Protein AF-A0A2G8LIW0-F1 (afdb_monomer_lite)

Radius of gyration: 17.83 Å; chains: 1; bounding box: 38×39×48 Å

InterPro domains:
  IPR013126 Heat shock protein 70 family [PF00012] (1-122)
  IPR013126 Heat shock protein 70 family [PTHR19375] (1-123)
  IPR029047 Heat shock protein 70kD, peptide-binding domain superfamily [G3DSA:2.60.34.10] (1-135)
  IPR029047 Heat shock protein 70kD, peptide-binding domain superfamily [SSF100920] (1-114)

Sequence (139 aa):
MTTLIERNSRIPCKKEQTFSTFADNQTGVSIQVFEGERALTKDNNRLGQFELSGILPAPRGVPKIEVTYDIDANGILNVSAKDSSTGKSNTITITNDKGRLSKEEIDRMVAEANNTRRKTTHKGNASLRAINWRTTHTV

Structure (mmCIF, N/CA/C/O backbone):
data_AF-A0A2G8LIW0-F1
#
_entry.id   AF-A0A2G8LIW0-F1
#
loop_
_atom_site.group_PDB
_atom_site.id
_atom_site.type_symbol
_atom_site.label_atom_id
_atom_site.label_alt_id
_atom_site.label_comp_id
_atom_site.label_asym_id
_atom_site.label_entity_id
_atom_site.label_seq_id
_atom_site.pdbx_PDB_ins_code
_atom_site.Cartn_x
_atom_site.Cartn_y
_atom_site.Cartn_z
_atom_site.occupancy
_atom_site.B_iso_or_equiv
_atom_site.auth_seq_id
_atom_site.auth_comp_id
_atom_site.auth_asym_id
_atom_site.auth_atom_id
_atom_site.pdbx_PDB_model_num
ATOM 1 N N . MET A 1 1 ? 11.133 1.522 0.213 1.00 61.56 1 MET A N 1
ATOM 2 C CA . MET A 1 1 ? 10.296 2.075 1.294 1.00 61.56 1 MET A CA 1
ATOM 3 C C . MET A 1 1 ? 9.724 3.387 0.799 1.00 61.56 1 MET A C 1
ATOM 5 O O . MET A 1 1 ? 10.507 4.293 0.543 1.00 61.56 1 MET A O 1
ATOM 9 N N . THR A 1 2 ? 8.410 3.466 0.597 1.00 77.94 2 THR A N 1
ATOM 10 C CA . THR A 1 2 ? 7.763 4.665 0.038 1.00 77.94 2 THR A CA 1
ATOM 11 C C . THR A 1 2 ? 6.913 5.322 1.114 1.00 77.94 2 THR A C 1
ATOM 13 O O . THR A 1 2 ? 6.090 4.657 1.743 1.00 77.94 2 THR A O 1
ATOM 16 N N . THR A 1 3 ? 7.148 6.612 1.354 1.00 78.56 3 THR A N 1
ATOM 17 C CA . THR A 1 3 ? 6.371 7.415 2.308 1.00 78.56 3 THR A CA 1
ATOM 18 C C . THR A 1 3 ? 5.172 7.990 1.591 1.00 78.56 3 THR A C 1
ATOM 20 O O . THR A 1 3 ? 5.361 8.733 0.633 1.00 78.56 3 THR A O 1
ATOM 23 N N . LEU A 1 4 ? 3.964 7.643 2.036 1.00 82.44 4 LEU A N 1
ATOM 24 C CA . LEU A 1 4 ? 2.747 8.199 1.443 1.00 82.44 4 LEU A CA 1
ATOM 25 C C . LEU A 1 4 ? 2.261 9.414 2.220 1.00 82.44 4 LEU A C 1
ATOM 27 O O . LEU A 1 4 ? 1.774 10.370 1.623 1.00 82.44 4 LEU A O 1
ATOM 31 N N . ILE A 1 5 ? 2.401 9.391 3.544 1.00 84.12 5 ILE A N 1
ATOM 32 C CA . ILE A 1 5 ? 1.914 10.469 4.392 1.00 84.12 5 ILE A CA 1
ATOM 33 C C . ILE A 1 5 ? 3.027 10.868 5.365 1.00 84.12 5 ILE A C 1
ATOM 35 O O . ILE A 1 5 ? 3.625 10.015 6.023 1.00 84.12 5 ILE A O 1
ATOM 39 N N . GLU A 1 6 ? 3.335 12.167 5.390 1.00 83.19 6 GLU A N 1
ATOM 40 C CA . GLU A 1 6 ? 4.466 12.718 6.132 1.00 83.19 6 GLU A CA 1
ATOM 41 C C . GLU A 1 6 ? 4.155 12.905 7.623 1.00 83.19 6 GLU A C 1
ATOM 43 O O . GLU A 1 6 ? 3.008 13.156 8.012 1.00 83.19 6 GLU A O 1
ATOM 48 N N . ARG A 1 7 ? 5.180 12.858 8.479 1.00 75.00 7 ARG A N 1
ATOM 49 C CA . ARG A 1 7 ? 5.034 13.193 9.895 1.00 75.00 7 ARG A CA 1
ATOM 50 C C . ARG A 1 7 ? 4.561 14.643 10.023 1.00 75.00 7 ARG A C 1
ATOM 52 O O . ARG A 1 7 ? 5.062 15.533 9.350 1.00 75.00 7 ARG A O 1
ATOM 59 N N . ASN A 1 8 ? 3.623 14.864 10.933 1.00 76.00 8 ASN A N 1
ATOM 60 C CA . ASN A 1 8 ? 2.932 16.115 11.226 1.00 76.00 8 ASN A CA 1
ATOM 61 C C . ASN A 1 8 ? 1.968 16.577 10.117 1.00 76.00 8 ASN A C 1
ATOM 63 O O . ASN A 1 8 ? 1.509 17.717 10.138 1.00 76.00 8 ASN A O 1
ATOM 67 N N . SER A 1 9 ? 1.593 15.684 9.188 1.00 82.38 9 SER A N 1
ATOM 68 C CA . SER A 1 9 ? 0.475 15.915 8.264 1.00 82.38 9 SER A CA 1
ATOM 69 C C . SER A 1 9 ? -0.828 16.198 9.015 1.00 82.38 9 SER A C 1
ATOM 71 O O . SER A 1 9 ? -1.190 15.501 9.958 1.00 82.38 9 SER A O 1
ATOM 73 N N . ARG A 1 10 ? -1.575 17.213 8.585 1.00 86.12 10 ARG A N 1
ATOM 74 C CA . ARG A 1 10 ? -2.867 17.551 9.191 1.00 86.12 10 ARG A CA 1
ATOM 75 C C . ARG A 1 10 ? -3.869 16.414 8.972 1.00 86.12 10 ARG A C 1
ATOM 77 O O . ARG A 1 10 ? -4.194 16.131 7.827 1.00 86.12 10 ARG A O 1
ATOM 84 N N . ILE A 1 11 ? -4.381 15.822 10.051 1.00 86.06 11 ILE A N 1
ATOM 85 C CA . ILE A 1 11 ? -5.503 14.872 9.999 1.00 86.06 11 ILE A CA 1
ATOM 86 C C . ILE A 1 11 ? -6.847 15.625 10.087 1.00 86.06 11 ILE A C 1
ATOM 88 O O . ILE A 1 11 ? -6.905 16.668 10.751 1.00 86.06 11 ILE A O 1
ATOM 92 N N . PRO A 1 12 ? -7.922 15.144 9.436 1.00 91.25 12 PRO A N 1
ATOM 93 C CA . PRO A 1 12 ? -7.980 13.967 8.564 1.00 91.25 12 PRO A CA 1
ATOM 94 C C . PRO A 1 12 ? -7.233 14.185 7.240 1.00 91.25 12 PRO A C 1
ATOM 96 O O . PRO A 1 12 ? -7.207 15.299 6.711 1.00 91.25 12 PRO A O 1
ATOM 99 N N . CYS A 1 13 ? -6.621 13.131 6.701 1.00 90.19 13 CYS A N 1
ATOM 100 C CA . CYS A 1 13 ? -5.948 13.206 5.406 1.00 90.19 13 CYS A CA 1
ATOM 101 C C . CYS A 1 13 ? -6.029 11.900 4.627 1.00 90.19 13 CYS A C 1
ATOM 103 O O . CYS A 1 13 ? -5.965 10.812 5.191 1.00 90.19 13 CYS A O 1
ATOM 105 N N . LYS A 1 14 ? -6.108 12.049 3.305 1.00 93.56 14 LYS A N 1
ATOM 106 C CA . LYS A 1 14 ? -6.143 10.958 2.343 1.00 93.56 14 LYS A CA 1
ATOM 107 C C . LYS A 1 14 ? -5.016 11.144 1.335 1.00 93.56 14 LYS A C 1
ATOM 109 O O . LYS A 1 14 ? -4.827 12.249 0.816 1.00 93.56 14 LYS A O 1
ATOM 114 N N . LYS A 1 15 ? -4.264 10.083 1.063 1.00 92.56 15 LYS A N 1
ATOM 115 C CA . LYS A 1 15 ? -3.233 10.035 0.021 1.00 92.56 15 LYS A CA 1
ATOM 116 C C . LYS A 1 15 ? -3.375 8.761 -0.786 1.00 92.56 15 LYS A C 1
ATOM 118 O O . LYS A 1 15 ? -3.666 7.702 -0.244 1.00 92.56 15 LYS A O 1
ATOM 123 N N . GLU A 1 16 ? -3.142 8.877 -2.079 1.00 93.88 16 GLU A N 1
ATOM 124 C CA . GLU A 1 16 ? -3.215 7.775 -3.026 1.00 93.88 16 GLU A CA 1
ATOM 125 C C . GLU A 1 16 ? -1.914 7.685 -3.810 1.00 93.88 16 GLU A C 1
ATOM 127 O O . GLU A 1 16 ? -1.263 8.695 -4.093 1.00 93.88 16 GLU A O 1
ATOM 132 N N . GLN A 1 17 ? -1.513 6.461 -4.126 1.00 92.31 17 GLN A N 1
ATOM 133 C CA . GLN A 1 17 ? -0.365 6.203 -4.971 1.00 92.31 17 GLN A CA 1
ATOM 134 C C . GLN A 1 17 ? -0.594 4.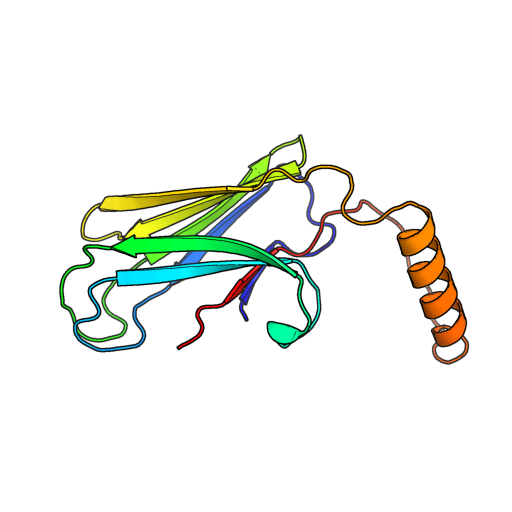941 -5.788 1.00 92.31 17 GLN A C 1
ATOM 136 O O . GLN A 1 17 ? -1.018 3.907 -5.272 1.00 92.31 17 GLN A O 1
ATOM 141 N N . THR A 1 18 ? -0.281 5.021 -7.076 1.00 92.50 18 THR A N 1
ATOM 142 C CA . THR A 1 18 ? -0.339 3.873 -7.974 1.00 92.50 18 THR A CA 1
ATOM 143 C C . THR A 1 18 ? 0.981 3.112 -7.946 1.00 92.50 18 THR A C 1
ATOM 145 O O . THR A 1 18 ? 2.056 3.686 -8.121 1.00 92.50 18 THR A O 1
ATOM 148 N N . PHE A 1 19 ? 0.882 1.802 -7.767 1.00 91.69 19 PHE A N 1
ATOM 149 C CA . PHE A 1 19 ? 1.964 0.834 -7.852 1.00 91.69 19 PHE A CA 1
ATOM 150 C C . PHE A 1 19 ? 1.706 -0.140 -9.004 1.00 91.69 19 PHE A C 1
ATOM 152 O O . PHE A 1 19 ? 0.614 -0.193 -9.571 1.00 91.69 19 PHE A O 1
ATOM 159 N N . SER A 1 20 ? 2.727 -0.916 -9.350 1.00 90.31 20 SER A N 1
ATOM 160 C CA . SER A 1 20 ? 2.640 -1.977 -10.352 1.00 90.31 20 SER A CA 1
ATOM 161 C C . SER A 1 20 ? 3.371 -3.229 -9.876 1.00 90.31 20 SER A C 1
ATOM 163 O O . SER A 1 20 ? 4.074 -3.199 -8.861 1.00 90.31 20 SER A O 1
ATOM 165 N N . THR A 1 21 ? 3.169 -4.344 -10.578 1.00 89.06 21 THR A N 1
ATOM 166 C CA . THR A 1 21 ? 3.824 -5.618 -10.266 1.00 89.06 21 THR A CA 1
ATOM 167 C C . THR A 1 21 ? 5.319 -5.575 -10.562 1.00 89.06 21 THR A C 1
ATOM 169 O O . THR A 1 21 ? 5.773 -4.908 -11.495 1.00 89.06 21 THR A O 1
ATOM 172 N N . PHE A 1 22 ? 6.088 -6.315 -9.763 1.00 84.75 22 PHE A N 1
ATOM 173 C CA . PHE A 1 22 ? 7.541 -6.398 -9.900 1.00 84.75 22 PHE A CA 1
ATOM 174 C C . PHE A 1 22 ? 7.966 -7.493 -10.890 1.00 84.75 22 PHE A C 1
ATOM 176 O O . PHE A 1 22 ? 8.964 -7.333 -11.595 1.00 84.75 22 PHE A O 1
ATOM 183 N N . ALA A 1 23 ? 7.186 -8.575 -10.971 1.00 84.44 23 ALA A N 1
ATOM 184 C CA . ALA A 1 23 ? 7.431 -9.713 -11.851 1.00 84.44 23 ALA A CA 1
ATOM 185 C C . ALA A 1 23 ? 6.348 -9.860 -12.932 1.00 84.44 23 ALA A C 1
ATOM 187 O O . ALA A 1 23 ? 5.199 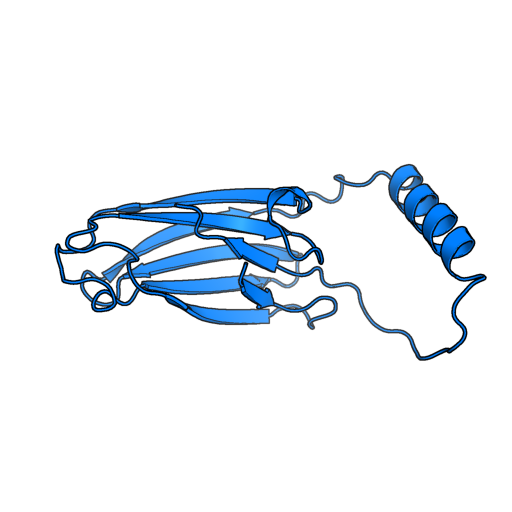-9.439 -12.758 1.00 84.44 23 ALA A O 1
ATOM 188 N N . ASP A 1 24 ? 6.729 -10.483 -14.047 1.00 88.00 24 ASP A N 1
ATOM 189 C CA . ASP A 1 24 ? 5.800 -10.850 -15.113 1.00 88.00 24 ASP A CA 1
ATOM 190 C C . ASP A 1 24 ? 4.807 -11.902 -14.610 1.00 88.00 24 ASP A C 1
ATOM 192 O O . ASP A 1 24 ? 5.167 -12.807 -13.857 1.00 88.00 24 ASP A O 1
ATOM 196 N N . ASN A 1 25 ? 3.550 -11.793 -15.043 1.00 89.69 25 ASN A N 1
ATOM 197 C CA . ASN A 1 25 ? 2.464 -12.716 -14.698 1.00 89.69 25 ASN A CA 1
ATOM 198 C C . ASN A 1 25 ? 2.188 -12.845 -13.189 1.00 89.69 25 ASN A C 1
ATOM 200 O O . ASN A 1 25 ? 1.606 -13.832 -12.742 1.00 89.69 25 ASN A O 1
ATOM 204 N N . GLN A 1 26 ? 2.573 -11.843 -12.400 1.00 89.19 26 GLN A N 1
ATOM 205 C CA . GLN A 1 26 ? 2.291 -11.792 -10.972 1.00 89.19 26 GLN A CA 1
ATOM 206 C C . GLN A 1 26 ? 0.780 -11.637 -10.725 1.00 89.19 26 GLN A C 1
ATOM 208 O O . GLN A 1 26 ? 0.178 -10.628 -11.086 1.00 89.19 26 GLN A O 1
ATOM 213 N N . THR A 1 27 ? 0.169 -12.633 -10.082 1.00 89.88 27 THR A N 1
ATOM 214 C CA . THR A 1 27 ? -1.288 -12.714 -9.855 1.00 89.88 27 THR A CA 1
ATOM 215 C C . THR A 1 27 ? -1.742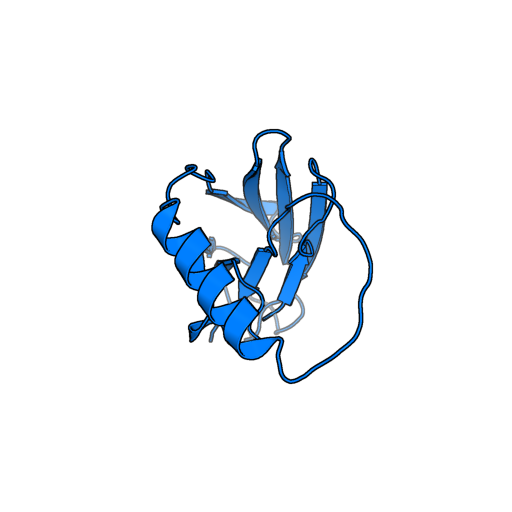 -12.155 -8.505 1.00 89.88 27 THR A C 1
ATOM 217 O O . THR A 1 27 ? -2.942 -12.111 -8.216 1.00 89.88 27 THR A O 1
ATOM 220 N N . GLY A 1 28 ? -0.806 -11.704 -7.671 1.00 89.56 28 GLY A N 1
ATOM 221 C CA . GLY A 1 28 ? -1.104 -11.076 -6.391 1.00 89.56 28 GLY A CA 1
ATOM 222 C C . GLY A 1 28 ? 0.050 -10.240 -5.852 1.00 89.56 28 GLY A C 1
ATOM 223 O O . GLY A 1 28 ? 1.209 -10.435 -6.223 1.00 89.56 28 GLY A O 1
ATOM 224 N N . VAL A 1 29 ? -0.276 -9.292 -4.980 1.00 90.38 29 VAL A N 1
ATOM 225 C CA . VAL A 1 29 ? 0.686 -8.407 -4.311 1.00 90.38 29 VAL A CA 1
ATOM 226 C C . VAL A 1 29 ? 0.440 -8.395 -2.806 1.00 90.38 29 VAL A C 1
ATOM 228 O O . VAL A 1 29 ? -0.705 -8.382 -2.359 1.00 90.38 29 VAL A O 1
ATOM 231 N N . SER A 1 30 ? 1.520 -8.371 -2.025 1.00 91.12 30 SER A N 1
ATOM 232 C CA . SER A 1 30 ? 1.465 -8.177 -0.575 1.00 91.12 30 SER A CA 1
ATOM 233 C C . SER A 1 30 ? 1.719 -6.708 -0.246 1.00 91.12 30 SER A C 1
ATOM 235 O O . SER A 1 30 ? 2.809 -6.188 -0.494 1.00 91.12 30 SER A O 1
ATOM 237 N N . ILE A 1 31 ? 0.743 -6.060 0.383 1.00 91.69 31 ILE A N 1
ATOM 238 C CA . ILE A 1 31 ? 0.842 -4.692 0.883 1.00 91.69 31 ILE A CA 1
ATOM 239 C C . ILE A 1 31 ? 1.175 -4.765 2.370 1.00 91.69 31 ILE A C 1
ATOM 241 O O . ILE A 1 31 ? 0.400 -5.289 3.168 1.00 91.69 31 ILE A O 1
ATOM 245 N N . GLN A 1 32 ? 2.334 -4.236 2.753 1.00 90.75 32 GLN A N 1
ATOM 246 C CA . GLN A 1 32 ? 2.758 -4.176 4.150 1.00 90.75 32 GLN A CA 1
ATOM 247 C C . GLN A 1 32 ? 2.840 -2.723 4.608 1.00 90.75 32 GLN A C 1
ATOM 249 O O . GLN A 1 32 ? 3.562 -1.913 4.022 1.00 90.75 32 GLN A O 1
ATOM 254 N N . VAL A 1 33 ? 2.123 -2.413 5.682 1.00 90.25 33 VAL A N 1
ATOM 255 C CA . VAL A 1 33 ? 1.999 -1.076 6.256 1.00 90.25 33 VAL A CA 1
ATOM 256 C C . VAL A 1 33 ? 2.976 -0.932 7.415 1.00 90.25 33 VAL A C 1
ATOM 258 O O . VAL A 1 33 ? 2.997 -1.744 8.342 1.00 90.25 33 VAL A O 1
ATOM 261 N N . PHE A 1 34 ? 3.770 0.127 7.373 1.00 88.44 34 PHE A N 1
ATOM 262 C CA . PHE A 1 34 ? 4.800 0.445 8.347 1.00 88.44 34 PHE A CA 1
ATOM 263 C C . PHE A 1 34 ? 4.654 1.876 8.864 1.00 88.44 34 PHE A C 1
ATOM 265 O O . PHE A 1 34 ? 4.191 2.778 8.166 1.00 88.44 34 PHE A O 1
ATOM 272 N N . GLU A 1 35 ? 5.134 2.084 10.079 1.00 82.69 35 GLU A N 1
ATOM 273 C CA . GLU A 1 35 ? 5.214 3.362 10.770 1.00 82.69 35 GLU A CA 1
ATOM 274 C C . GLU A 1 35 ? 6.671 3.631 11.158 1.00 82.69 35 GLU A C 1
ATOM 276 O O . GLU A 1 35 ? 7.319 2.799 11.800 1.00 82.69 35 GLU A O 1
ATOM 281 N N . GLY A 1 36 ? 7.207 4.787 10.761 1.00 80.69 36 GLY A N 1
ATOM 282 C CA . GLY A 1 36 ? 8.551 5.211 11.162 1.00 80.69 36 GLY A CA 1
ATOM 283 C C . GLY A 1 36 ? 9.282 6.097 10.150 1.00 80.69 36 GLY A C 1
ATOM 284 O O . GLY A 1 36 ? 8.856 6.282 9.011 1.00 80.69 36 GLY A O 1
ATOM 285 N N . GLU A 1 37 ? 10.398 6.684 10.588 1.00 76.38 37 GLU A N 1
ATOM 286 C CA . GLU A 1 37 ? 11.194 7.649 9.808 1.00 76.38 37 GLU A CA 1
ATOM 287 C C . GLU A 1 37 ? 12.451 7.037 9.177 1.00 76.38 37 GLU A C 1
ATOM 289 O O . GLU A 1 37 ? 13.073 7.655 8.307 1.00 76.38 37 GLU A O 1
ATOM 294 N N . ARG A 1 38 ? 12.820 5.807 9.549 1.00 75.00 38 ARG A N 1
ATOM 295 C CA . ARG A 1 38 ? 14.076 5.187 9.110 1.00 75.00 38 ARG A CA 1
ATOM 296 C C . ARG A 1 38 ? 13.981 4.668 7.678 1.00 75.00 38 ARG A C 1
ATOM 298 O O . ARG A 1 38 ? 12.906 4.290 7.210 1.00 75.00 38 ARG A O 1
ATOM 305 N N . ALA A 1 39 ? 15.107 4.669 6.967 1.00 74.06 39 ALA A N 1
ATOM 306 C CA . ALA A 1 39 ? 15.158 4.316 5.547 1.00 74.06 39 ALA A CA 1
ATOM 307 C C . ALA A 1 39 ? 14.837 2.833 5.282 1.00 74.06 39 ALA A C 1
ATOM 309 O O . ALA A 1 39 ? 14.195 2.505 4.282 1.00 74.06 39 ALA A O 1
ATOM 310 N N . LEU A 1 40 ? 15.255 1.943 6.186 1.00 74.69 40 LEU A N 1
ATOM 311 C CA . LEU A 1 40 ? 15.039 0.503 6.081 1.00 74.69 40 LEU A CA 1
ATOM 312 C C . LEU A 1 40 ? 13.810 0.072 6.880 1.00 74.69 40 LEU A C 1
ATOM 314 O O . LEU A 1 40 ? 13.544 0.557 7.975 1.00 74.69 40 LEU A O 1
ATOM 318 N N . THR A 1 41 ? 13.064 -0.882 6.334 1.00 73.19 41 THR A N 1
ATOM 319 C CA . THR A 1 41 ? 11.848 -1.439 6.951 1.00 73.19 41 THR A CA 1
ATOM 320 C C . THR A 1 41 ? 12.103 -2.142 8.262 1.00 73.19 41 THR A C 1
ATOM 322 O O . THR A 1 41 ? 11.268 -2.065 9.153 1.00 73.19 41 THR A O 1
ATOM 325 N N . LYS A 1 42 ? 13.264 -2.795 8.378 1.00 78.19 42 LYS A N 1
ATOM 326 C CA . LYS A 1 42 ? 13.692 -3.539 9.567 1.00 78.19 42 LYS A CA 1
ATOM 327 C C . LYS A 1 42 ? 13.741 -2.667 10.817 1.00 78.19 42 LYS A C 1
ATOM 329 O O . LYS A 1 42 ? 13.534 -3.172 11.911 1.00 78.19 42 LYS A 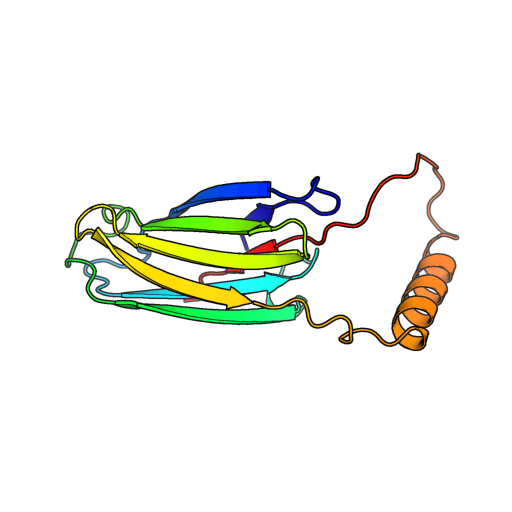O 1
ATOM 334 N N . ASP A 1 43 ? 13.972 -1.370 10.637 1.00 74.44 43 ASP A N 1
ATOM 335 C CA . ASP A 1 43 ? 14.089 -0.426 11.740 1.00 74.44 43 ASP A CA 1
ATOM 336 C C . ASP A 1 43 ? 12.792 0.371 11.979 1.00 74.44 43 ASP A C 1
ATOM 338 O O . ASP A 1 43 ? 12.777 1.279 12.814 1.00 74.44 43 ASP A O 1
ATOM 342 N N . ASN A 1 44 ? 11.720 0.066 11.240 1.00 80.75 44 ASN A N 1
ATOM 343 C CA . ASN A 1 44 ? 10.400 0.679 11.375 1.00 80.75 44 ASN A CA 1
ATOM 344 C C . ASN A 1 44 ? 9.398 -0.319 11.975 1.00 80.75 44 ASN A C 1
ATOM 346 O O . ASN A 1 44 ? 9.592 -1.533 11.938 1.00 80.75 44 ASN A O 1
ATOM 350 N N . ASN A 1 45 ? 8.286 0.191 12.497 1.00 81.69 45 ASN A N 1
ATOM 351 C CA . ASN A 1 45 ? 7.250 -0.634 13.105 1.00 81.69 45 ASN A CA 1
ATOM 352 C C . ASN A 1 45 ? 6.282 -1.134 12.036 1.00 81.69 45 ASN A C 1
ATOM 354 O O . ASN A 1 45 ? 5.633 -0.331 11.371 1.00 81.69 45 ASN A O 1
ATOM 358 N N . ARG A 1 46 ? 6.140 -2.452 11.874 1.00 86.56 46 ARG A N 1
ATOM 359 C CA . ARG A 1 46 ? 5.089 -3.012 11.015 1.00 86.56 46 ARG A CA 1
ATOM 360 C C . ARG A 1 46 ? 3.744 -2.907 11.731 1.00 86.56 46 ARG A C 1
ATOM 362 O O . ARG A 1 46 ? 3.575 -3.485 12.804 1.00 86.56 46 ARG A O 1
ATOM 369 N N . LEU A 1 47 ? 2.804 -2.191 11.127 1.00 87.88 47 LEU A N 1
ATOM 370 C CA . LEU A 1 47 ? 1.450 -2.014 11.649 1.00 87.88 47 LEU A CA 1
ATOM 371 C C . LEU A 1 47 ? 0.512 -3.135 11.201 1.00 87.88 47 LEU A C 1
ATOM 373 O O . LEU A 1 47 ? -0.323 -3.591 11.971 1.00 87.88 47 LEU A O 1
ATOM 377 N N . GLY A 1 48 ? 0.672 -3.601 9.964 1.00 88.50 48 GLY A N 1
ATOM 378 C CA . GLY A 1 48 ? -0.174 -4.643 9.398 1.00 88.50 48 GLY A CA 1
ATOM 379 C C . GLY A 1 48 ? 0.266 -5.038 7.997 1.00 88.50 48 GLY A C 1
ATOM 380 O O . GLY A 1 48 ? 1.149 -4.414 7.407 1.00 88.50 48 GLY A O 1
ATOM 381 N N . GLN A 1 49 ? -0.338 -6.095 7.471 1.00 91.69 49 GLN A N 1
ATOM 382 C CA . GLN A 1 49 ? -0.142 -6.529 6.093 1.00 91.69 49 GLN A CA 1
ATOM 383 C C . GLN A 1 49 ? -1.407 -7.198 5.572 1.00 91.69 49 GLN A C 1
ATOM 385 O O . GLN A 1 49 ? -2.143 -7.811 6.344 1.00 91.69 49 GLN A O 1
ATOM 390 N N . PHE A 1 50 ? -1.634 -7.098 4.271 1.00 92.56 50 PHE A N 1
ATOM 391 C CA . PHE A 1 50 ? -2.705 -7.802 3.582 1.00 92.56 50 PHE A CA 1
ATOM 392 C C . PHE A 1 50 ? -2.301 -8.081 2.136 1.00 92.56 50 PHE A C 1
ATOM 394 O O . PHE A 1 50 ? -1.414 -7.430 1.583 1.00 9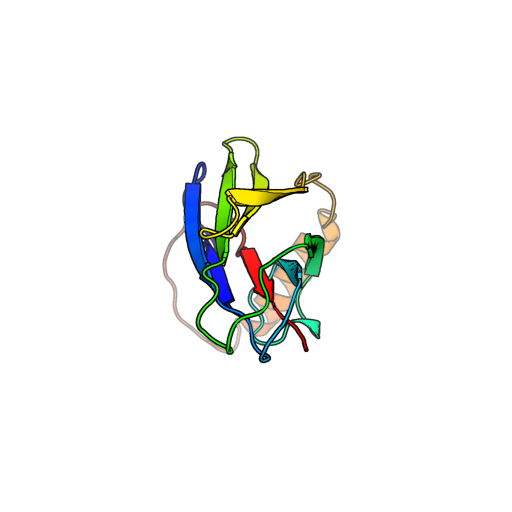2.56 50 PHE A O 1
ATOM 401 N N . GLU A 1 51 ? -2.960 -9.056 1.522 1.00 91.88 51 GLU A N 1
ATOM 402 C CA . GLU A 1 51 ? -2.688 -9.459 0.147 1.00 91.88 51 GLU A CA 1
ATOM 403 C C . GLU A 1 51 ? -3.851 -9.075 -0.762 1.00 91.88 51 GLU A C 1
ATOM 405 O O . GLU A 1 51 ? -5.021 -9.271 -0.424 1.00 91.88 51 GLU A O 1
ATOM 410 N N . LEU A 1 52 ? -3.532 -8.531 -1.932 1.00 90.88 52 LEU A N 1
ATOM 411 C CA . LEU A 1 52 ? -4.477 -8.352 -3.023 1.00 90.88 52 LEU A CA 1
ATOM 412 C C . LEU A 1 52 ? -4.209 -9.449 -4.050 1.00 90.88 52 LEU A C 1
ATOM 414 O O . LEU A 1 52 ? -3.175 -9.437 -4.717 1.00 90.88 52 LEU A O 1
ATOM 418 N N . SER A 1 53 ? -5.134 -10.396 -4.163 1.00 91.69 53 SER A N 1
ATOM 419 C CA . SER A 1 53 ? -5.040 -11.524 -5.086 1.00 91.69 53 SER A CA 1
ATOM 420 C C . SER A 1 53 ? -5.965 -11.362 -6.290 1.00 91.69 53 SER A C 1
ATOM 422 O O . SER A 1 53 ? -6.940 -10.605 -6.284 1.00 91.69 53 SER A O 1
ATOM 424 N N . GLY A 1 54 ? -5.669 -12.119 -7.344 1.00 88.75 54 GLY A N 1
ATOM 425 C CA . GLY A 1 54 ? -6.503 -12.186 -8.533 1.00 88.75 54 GLY A CA 1
ATOM 426 C C . GLY A 1 54 ? -6.292 -11.038 -9.513 1.00 88.75 54 GLY A C 1
ATOM 427 O O . GLY A 1 54 ? -7.241 -10.695 -10.219 1.00 88.75 54 GLY A O 1
ATOM 428 N N . ILE A 1 55 ? -5.073 -10.494 -9.542 1.00 90.06 55 ILE A N 1
ATOM 429 C CA . ILE A 1 55 ? -4.558 -9.630 -10.607 1.00 90.06 55 ILE A CA 1
ATOM 430 C C . ILE A 1 55 ? -4.407 -10.485 -11.870 1.00 90.06 55 ILE A C 1
ATOM 432 O O . ILE A 1 55 ? -3.953 -11.631 -11.800 1.00 90.06 55 ILE A O 1
ATOM 436 N N . LEU A 1 56 ? -4.809 -9.948 -13.022 1.00 89.50 56 LEU A N 1
ATOM 437 C CA . LEU A 1 56 ? -4.655 -10.655 -14.293 1.00 89.50 56 LEU A CA 1
ATOM 438 C C . LEU A 1 56 ? -3.165 -10.829 -14.637 1.00 89.50 56 LEU A C 1
ATOM 440 O O . LEU A 1 56 ? -2.408 -9.866 -14.498 1.00 89.50 56 LEU A O 1
ATOM 444 N N . PRO A 1 57 ? -2.739 -12.012 -15.123 1.00 91.12 57 PRO A N 1
ATOM 445 C CA . PRO A 1 57 ? -1.383 -12.206 -15.619 1.00 91.12 57 PRO A CA 1
ATOM 446 C C . PRO A 1 57 ? -1.071 -11.200 -16.731 1.00 91.12 57 PRO A C 1
ATOM 448 O O . PRO A 1 57 ? -1.709 -11.200 -17.784 1.00 91.12 57 PRO A O 1
ATOM 451 N N . ALA A 1 58 ? -0.109 -10.321 -16.478 1.00 91.56 58 ALA A N 1
ATOM 452 C CA . ALA A 1 58 ? 0.352 -9.315 -17.422 1.00 91.56 58 ALA A CA 1
ATOM 453 C C . ALA A 1 58 ? 1.863 -9.098 -17.247 1.00 91.56 58 ALA A C 1
ATOM 455 O O . ALA A 1 58 ? 2.410 -9.442 -16.190 1.00 91.56 58 ALA A O 1
ATOM 456 N N . PRO A 1 59 ? 2.551 -8.517 -18.245 1.00 93.00 59 PRO A N 1
ATOM 457 C CA . PRO A 1 59 ? 3.943 -8.114 -18.090 1.00 93.00 59 PRO A CA 1
ATOM 458 C C . PRO A 1 59 ? 4.124 -7.173 -16.893 1.00 93.00 59 PRO A C 1
ATOM 460 O O . PRO A 1 59 ? 3.230 -6.386 -16.559 1.00 93.00 59 PRO A O 1
ATOM 463 N N . ARG A 1 60 ? 5.293 -7.229 -16.256 1.00 89.69 60 ARG A N 1
ATOM 464 C CA . ARG A 1 60 ? 5.659 -6.341 -15.148 1.00 89.69 60 ARG A CA 1
ATOM 465 C C . ARG A 1 60 ? 5.437 -4.876 -15.527 1.00 89.69 60 ARG A C 1
ATOM 467 O O . ARG A 1 60 ? 5.674 -4.471 -16.666 1.00 89.69 60 ARG A O 1
ATOM 474 N N . GLY A 1 61 ? 4.987 -4.072 -14.571 1.00 87.06 61 GLY A N 1
ATOM 475 C CA . GLY A 1 61 ? 4.703 -2.653 -14.806 1.00 87.06 61 GLY A CA 1
ATOM 476 C C . GLY A 1 61 ? 3.362 -2.346 -15.487 1.00 87.06 61 GLY A C 1
ATOM 477 O O . GLY A 1 61 ? 2.959 -1.185 -15.490 1.00 87.06 61 GLY A O 1
ATOM 478 N N . VAL A 1 62 ? 2.652 -3.343 -16.034 1.00 92.06 62 VAL A N 1
ATOM 479 C CA . VAL A 1 62 ? 1.345 -3.137 -16.691 1.00 92.06 62 VAL A CA 1
ATOM 480 C C . VAL A 1 62 ? 0.185 -3.051 -15.688 1.00 92.06 62 VAL A C 1
ATOM 482 O O . VAL A 1 62 ? -0.615 -2.118 -15.811 1.00 92.06 62 VAL A O 1
ATOM 485 N N . PRO A 1 63 ? 0.058 -3.953 -14.690 1.00 92.00 63 PRO A N 1
ATOM 486 C CA . PRO A 1 63 ? -0.995 -3.840 -13.685 1.00 92.00 63 PRO A CA 1
ATOM 487 C C . PRO A 1 63 ? -0.890 -2.534 -12.897 1.00 92.00 63 PRO A C 1
ATOM 489 O O . PRO A 1 63 ? 0.193 -2.163 -12.444 1.00 92.00 63 PRO A O 1
ATOM 492 N N . LYS A 1 64 ? -2.027 -1.860 -12.700 1.00 93.00 64 LYS A N 1
ATOM 493 C CA . LYS A 1 64 ? -2.125 -0.613 -11.931 1.00 93.00 64 LYS A CA 1
ATOM 494 C C . LYS A 1 64 ? -2.874 -0.865 -10.632 1.00 93.00 64 LYS A C 1
ATOM 496 O O . LYS A 1 64 ? -4.101 -0.979 -10.629 1.00 93.00 64 LYS A O 1
ATOM 501 N N . ILE A 1 65 ? -2.127 -0.933 -9.539 1.00 93.12 65 ILE A N 1
ATOM 502 C CA . ILE A 1 65 ? -2.655 -1.119 -8.190 1.00 93.12 65 ILE A CA 1
ATOM 503 C C . ILE A 1 65 ? -2.676 0.242 -7.504 1.00 93.12 65 ILE A C 1
ATOM 505 O O . ILE A 1 65 ? -1.633 0.804 -7.181 1.00 93.12 65 ILE A O 1
ATOM 509 N N . GLU A 1 66 ? -3.859 0.792 -7.297 1.00 94.81 66 GLU A N 1
ATOM 510 C CA . GLU A 1 66 ? -4.054 2.027 -6.554 1.00 94.81 66 GLU A CA 1
ATOM 511 C C . GLU A 1 66 ? -4.096 1.716 -5.061 1.00 94.81 66 GLU A C 1
ATOM 513 O O . GLU A 1 66 ? -4.964 0.978 -4.598 1.00 94.81 66 GLU A O 1
ATOM 518 N N . VAL A 1 67 ? -3.138 2.253 -4.312 1.00 94.50 67 VAL A N 1
ATOM 519 C CA . VAL A 1 67 ? -3.077 2.119 -2.859 1.00 94.50 67 VAL A CA 1
ATOM 520 C C . VAL A 1 67 ? -3.457 3.452 -2.237 1.00 94.50 67 VAL A C 1
ATOM 522 O O . VAL A 1 67 ? -2.819 4.474 -2.493 1.00 94.50 67 VAL A O 1
ATOM 525 N N . THR A 1 68 ? -4.483 3.440 -1.398 1.00 94.56 68 THR A N 1
ATOM 526 C CA . THR A 1 68 ? -5.000 4.616 -0.706 1.00 94.56 68 THR A CA 1
ATOM 527 C C . THR A 1 68 ? -4.785 4.471 0.789 1.00 94.56 68 THR A C 1
ATOM 529 O O . THR A 1 68 ? -5.184 3.476 1.388 1.00 94.56 68 THR A O 1
ATOM 532 N N . TYR A 1 69 ? -4.189 5.494 1.387 1.00 94.69 69 TYR A N 1
ATOM 533 C CA . TYR A 1 69 ? -4.069 5.674 2.824 1.00 94.69 69 TYR A CA 1
ATOM 534 C C . TYR A 1 69 ? -5.038 6.770 3.243 1.00 94.69 69 TYR A C 1
ATOM 536 O O . TYR A 1 69 ? -4.948 7.897 2.754 1.00 94.69 69 TYR A O 1
ATOM 544 N N . ASP A 1 70 ? -5.951 6.441 4.142 1.00 93.19 70 ASP A N 1
ATOM 545 C CA . ASP A 1 70 ? -6.959 7.351 4.667 1.00 93.19 70 ASP A CA 1
ATOM 546 C C . ASP A 1 70 ? -6.884 7.362 6.191 1.00 93.19 70 ASP A C 1
ATOM 548 O O . ASP A 1 70 ? -7.010 6.321 6.833 1.00 93.19 70 ASP A O 1
ATOM 552 N N . ILE A 1 71 ? -6.623 8.530 6.767 1.00 90.81 71 ILE A N 1
ATOM 553 C CA . ILE A 1 71 ? -6.560 8.725 8.213 1.00 90.81 71 ILE A CA 1
ATOM 554 C C . ILE A 1 71 ? -7.696 9.642 8.608 1.00 90.81 71 ILE A C 1
ATOM 556 O O . ILE A 1 71 ? -7.758 10.800 8.178 1.00 90.81 71 ILE A O 1
ATOM 560 N N . ASP A 1 72 ? -8.556 9.128 9.473 1.00 89.31 72 ASP A N 1
ATOM 561 C CA . ASP A 1 72 ? -9.699 9.869 9.973 1.00 89.31 72 ASP A CA 1
ATOM 562 C C . ASP A 1 72 ? -9.312 10.867 11.086 1.00 89.31 72 ASP A C 1
ATOM 564 O O . ASP A 1 72 ? -8.158 10.994 11.506 1.00 89.31 72 ASP A O 1
ATOM 568 N N . ALA A 1 73 ? -10.306 11.599 11.589 1.00 88.00 73 ALA A N 1
ATOM 569 C CA . ALA A 1 73 ? -10.113 12.550 12.684 1.00 88.00 73 ALA A CA 1
ATOM 570 C C . ALA A 1 73 ? -9.744 11.881 14.027 1.00 88.00 73 ALA A C 1
ATOM 572 O O . ALA A 1 73 ? -9.221 12.553 14.917 1.00 88.00 73 ALA A O 1
ATOM 573 N N . ASN A 1 74 ? -9.992 10.576 14.178 1.00 83.31 74 ASN A N 1
ATOM 574 C CA . ASN A 1 74 ? -9.660 9.798 15.372 1.00 83.31 74 ASN A CA 1
ATOM 575 C C . ASN A 1 74 ? -8.241 9.210 15.310 1.00 83.31 74 ASN A C 1
ATOM 577 O O . ASN A 1 74 ? -7.744 8.700 16.317 1.00 83.31 74 ASN A O 1
ATOM 581 N N . GLY A 1 75 ? -7.581 9.290 14.152 1.00 83.50 75 GLY A N 1
ATOM 582 C CA . GLY A 1 75 ? -6.287 8.666 13.899 1.00 83.50 75 GLY A CA 1
ATOM 583 C C . GLY A 1 75 ? -6.380 7.183 13.532 1.00 83.50 75 GLY A C 1
ATOM 584 O O . GLY A 1 75 ? -5.369 6.485 13.622 1.00 83.50 75 GLY A O 1
ATOM 585 N N . ILE A 1 76 ? -7.559 6.693 13.139 1.00 89.31 76 ILE A N 1
ATOM 586 C CA . ILE A 1 76 ? -7.739 5.363 12.554 1.00 89.31 76 ILE A CA 1
ATOM 587 C C . ILE A 1 76 ? -7.247 5.422 11.111 1.00 89.31 76 ILE A C 1
ATOM 589 O O . ILE A 1 76 ? -7.685 6.266 10.328 1.00 89.31 76 ILE A O 1
ATOM 593 N N . LEU A 1 77 ? -6.326 4.523 10.774 1.00 91.12 77 LEU A N 1
ATOM 594 C CA . LEU A 1 77 ? -5.756 4.411 9.441 1.00 91.12 77 LEU A CA 1
ATOM 595 C C . LEU A 1 77 ? -6.468 3.301 8.670 1.00 91.12 77 LEU A C 1
ATOM 597 O O . LEU A 1 77 ? -6.395 2.133 9.041 1.00 91.12 77 LEU A O 1
ATOM 601 N N . ASN A 1 78 ? -7.073 3.649 7.546 1.00 93.69 78 ASN A N 1
ATOM 602 C CA . ASN A 1 78 ? -7.565 2.705 6.557 1.00 93.69 78 ASN A CA 1
ATOM 603 C C . ASN A 1 78 ? -6.590 2.666 5.384 1.00 93.69 78 ASN A C 1
ATOM 605 O O . ASN A 1 78 ? -6.314 3.690 4.756 1.00 93.69 78 ASN A O 1
ATOM 609 N N . VAL A 1 79 ? -6.067 1.482 5.082 1.00 94.38 79 VAL A N 1
ATOM 610 C CA . VAL A 1 79 ? -5.244 1.257 3.894 1.00 94.38 79 VAL A CA 1
ATOM 611 C C . VAL A 1 79 ? -5.999 0.330 2.964 1.00 94.38 79 VAL A C 1
ATOM 613 O O . VAL A 1 79 ? -6.265 -0.815 3.318 1.00 94.38 79 VAL A O 1
ATOM 616 N N . SER A 1 80 ? -6.314 0.814 1.769 1.00 95.56 80 SER A N 1
ATOM 617 C CA . SER A 1 80 ? -6.948 0.014 0.723 1.00 95.56 80 SER A CA 1
ATOM 618 C C . SER A 1 80 ? -6.037 -0.105 -0.489 1.00 95.56 80 SER A C 1
ATOM 620 O O . SER A 1 80 ? -5.262 0.801 -0.787 1.00 95.56 80 SER A O 1
ATOM 622 N N . ALA A 1 81 ? -6.112 -1.241 -1.172 1.00 94.81 81 ALA A N 1
ATOM 623 C CA . ALA A 1 81 ? -5.468 -1.470 -2.455 1.00 94.81 81 ALA A CA 1
ATOM 624 C C . ALA A 1 81 ? -6.520 -1.943 -3.454 1.00 94.81 81 ALA A C 1
ATOM 626 O O . ALA A 1 81 ? -7.297 -2.847 -3.138 1.00 94.81 81 ALA A O 1
ATOM 627 N N . LYS A 1 82 ? -6.535 -1.356 -4.648 1.00 95.12 82 LYS A N 1
ATOM 628 C CA . LYS A 1 82 ? -7.467 -1.681 -5.727 1.00 95.12 82 LYS A CA 1
ATOM 629 C C . LYS A 1 82 ? -6.715 -1.892 -7.033 1.00 95.12 82 LYS A C 1
ATOM 631 O O . LYS A 1 82 ? -5.962 -1.025 -7.463 1.00 95.12 82 LYS A O 1
ATOM 636 N N . ASP A 1 83 ? -6.948 -3.017 -7.694 1.00 94.50 83 ASP A N 1
ATOM 637 C CA . ASP A 1 83 ? -6.513 -3.196 -9.078 1.00 94.50 83 ASP A CA 1
ATOM 638 C C . ASP A 1 83 ? -7.489 -2.475 -10.017 1.00 94.50 83 ASP A C 1
ATOM 640 O O . ASP A 1 83 ? -8.692 -2.748 -10.025 1.00 94.50 83 ASP A O 1
ATOM 644 N N . SER A 1 84 ? -6.962 -1.559 -10.827 1.00 91.75 84 SER A N 1
ATOM 645 C CA . SER A 1 84 ? -7.749 -0.777 -11.787 1.00 91.75 84 SER A CA 1
ATOM 646 C C . SER A 1 84 ? -8.358 -1.633 -12.900 1.00 91.75 84 SER A C 1
ATOM 648 O O . SER A 1 84 ? -9.361 -1.235 -13.486 1.00 91.75 84 SER A O 1
ATOM 650 N N . SER A 1 85 ? -7.765 -2.791 -13.203 1.00 88.44 85 SER A N 1
ATOM 651 C CA . SER A 1 85 ? -8.179 -3.633 -14.334 1.00 88.44 85 SER A CA 1
ATOM 652 C C . SER A 1 85 ? -9.335 -4.551 -13.955 1.00 88.44 85 SER A C 1
ATOM 654 O O . SER A 1 85 ? -10.326 -4.646 -14.673 1.00 88.44 85 SER A O 1
ATOM 656 N N . THR A 1 86 ? -9.214 -5.231 -12.813 1.00 90.19 86 THR A N 1
ATOM 657 C CA . THR A 1 86 ? -10.230 -6.180 -12.336 1.00 90.19 86 THR A CA 1
ATOM 658 C C . THR A 1 86 ? -11.257 -5.550 -11.401 1.00 90.19 86 THR A C 1
ATOM 660 O O . THR A 1 86 ? -12.288 -6.162 -11.130 1.00 90.19 86 THR A O 1
ATOM 663 N N . GLY A 1 87 ? -10.979 -4.360 -10.859 1.00 91.19 87 GLY A N 1
ATOM 664 C CA . GLY A 1 87 ? -11.799 -3.721 -9.832 1.00 91.19 87 GLY A CA 1
ATOM 665 C C . GLY A 1 87 ? -11.723 -4.403 -8.463 1.00 91.19 87 GLY A C 1
ATOM 666 O O . GLY A 1 87 ? -12.368 -3.931 -7.526 1.00 91.19 87 GLY A O 1
ATOM 667 N N . LYS A 1 88 ? -10.938 -5.481 -8.322 1.00 92.31 88 LYS A N 1
ATOM 668 C CA . LYS A 1 88 ? -10.732 -6.157 -7.041 1.00 92.31 88 LYS A CA 1
ATOM 669 C C . LYS A 1 88 ? -10.024 -5.223 -6.080 1.00 92.31 88 LYS A C 1
ATOM 671 O O . LYS A 1 88 ? -9.046 -4.568 -6.439 1.00 92.31 88 LYS A O 1
ATOM 676 N N . SER A 1 89 ? -10.501 -5.210 -4.847 1.00 94.50 89 SER A N 1
ATOM 677 C CA . SER A 1 89 ? -9.915 -4.419 -3.780 1.00 94.50 89 SER A CA 1
ATOM 678 C C . SER A 1 89 ? -9.825 -5.217 -2.497 1.00 94.50 89 SER A C 1
ATOM 680 O O . SER A 1 89 ? -10.688 -6.046 -2.214 1.00 94.50 89 SER A O 1
ATOM 682 N N . ASN A 1 90 ? -8.812 -4.912 -1.700 1.00 94.50 90 ASN A N 1
ATOM 683 C CA . ASN A 1 90 ? -8.704 -5.381 -0.331 1.00 94.50 90 ASN A CA 1
ATOM 684 C C . ASN A 1 90 ? -8.321 -4.206 0.572 1.00 94.50 90 ASN A C 1
ATOM 686 O O . ASN A 1 90 ? -7.708 -3.239 0.111 1.00 94.50 90 ASN A O 1
ATOM 690 N N . THR A 1 91 ? -8.720 -4.260 1.836 1.00 94.50 91 THR A N 1
ATOM 691 C CA . THR A 1 91 ? -8.510 -3.175 2.791 1.00 94.50 91 THR A CA 1
ATOM 692 C C . THR A 1 91 ? -8.132 -3.723 4.154 1.00 94.50 91 THR A C 1
ATOM 694 O O . THR A 1 91 ? -8.600 -4.780 4.569 1.00 94.50 91 THR A O 1
ATOM 697 N N . ILE A 1 92 ? -7.307 -2.969 4.867 1.00 93.50 92 ILE A N 1
ATOM 698 C CA . ILE A 1 92 ? -6.990 -3.192 6.270 1.00 93.50 92 ILE A CA 1
ATOM 699 C C . ILE A 1 92 ? -7.291 -1.912 7.044 1.00 93.50 92 ILE A C 1
ATOM 701 O O . ILE A 1 92 ? -6.941 -0.810 6.618 1.00 93.50 92 ILE A O 1
ATOM 705 N N . THR A 1 93 ? -7.934 -2.066 8.194 1.00 92.88 93 THR A N 1
ATOM 706 C CA . THR A 1 93 ? -8.126 -0.984 9.156 1.00 92.88 93 THR A CA 1
ATOM 707 C C . THR A 1 93 ? -7.148 -1.192 10.297 1.00 92.88 93 THR A C 1
ATOM 709 O O . THR A 1 93 ? -7.109 -2.256 10.913 1.00 92.88 93 THR A O 1
ATOM 712 N N . ILE A 1 94 ? -6.339 -0.176 10.561 1.00 87.88 94 ILE A N 1
ATOM 713 C CA . ILE A 1 94 ? -5.344 -0.148 11.621 1.00 87.88 94 ILE A CA 1
ATOM 714 C C . ILE A 1 94 ? -5.807 0.903 12.623 1.00 87.88 94 ILE A C 1
ATOM 716 O O . ILE A 1 94 ? -5.744 2.111 12.374 1.00 87.88 94 ILE A O 1
ATOM 720 N N . THR A 1 95 ? -6.290 0.435 13.767 1.00 83.19 95 THR A N 1
ATOM 721 C CA . THR A 1 95 ? -6.592 1.300 14.901 1.00 83.19 95 THR A CA 1
ATOM 722 C C . THR A 1 95 ? -5.287 1.708 15.562 1.00 83.19 95 THR A C 1
ATOM 724 O O . THR A 1 95 ? -4.443 0.881 15.908 1.00 83.19 95 THR A O 1
ATOM 727 N N . ASN A 1 96 ? -5.101 3.014 15.735 1.00 67.12 96 ASN A N 1
ATOM 728 C CA . ASN A 1 96 ? -4.038 3.526 16.580 1.00 67.12 96 ASN A CA 1
ATOM 729 C C . ASN A 1 96 ? -4.492 3.375 18.035 1.00 67.12 96 ASN A C 1
ATOM 731 O O . ASN A 1 96 ? -4.972 4.328 18.652 1.00 67.12 96 ASN A O 1
ATOM 735 N N . ASP A 1 97 ? -4.426 2.152 18.563 1.00 58.56 97 ASP A N 1
ATOM 736 C CA . ASP A 1 97 ? -4.614 1.923 19.989 1.00 58.56 97 ASP A CA 1
ATOM 737 C C . ASP A 1 97 ? -3.536 2.720 20.724 1.00 58.56 97 ASP A C 1
ATOM 739 O O . ASP A 1 97 ? -2.345 2.394 20.701 1.00 58.56 97 ASP A O 1
ATOM 743 N N . LYS A 1 98 ? -3.968 3.841 21.313 1.00 47.72 98 LYS A N 1
ATOM 744 C CA . LYS A 1 98 ? -3.176 4.757 22.134 1.00 47.72 98 LYS A CA 1
ATOM 745 C C . LYS A 1 98 ? -2.526 3.974 23.280 1.00 47.72 98 LYS A C 1
ATOM 747 O O . LYS A 1 98 ? -3.071 3.916 24.375 1.00 47.72 98 LYS A O 1
ATOM 752 N N . GLY A 1 99 ? -1.373 3.360 23.032 1.00 48.44 99 GLY A N 1
ATOM 753 C CA . GLY A 1 99 ? -0.727 2.509 24.033 1.00 48.44 99 GLY A CA 1
ATOM 754 C C . GLY A 1 99 ? 0.577 1.825 23.629 1.00 48.44 99 GLY A C 1
ATOM 755 O O . GLY A 1 99 ? 1.138 1.113 24.451 1.00 48.44 99 GLY A O 1
ATOM 756 N N . ARG A 1 100 ? 1.105 2.024 22.412 1.00 49.69 100 ARG A N 1
ATOM 757 C CA . ARG A 1 100 ? 2.372 1.380 21.997 1.00 49.69 100 ARG A CA 1
ATOM 758 C C . ARG A 1 100 ? 3.649 2.051 22.502 1.00 49.69 100 ARG A C 1
ATOM 760 O O . ARG A 1 100 ? 4.720 1.498 22.300 1.00 49.69 100 ARG A O 1
ATOM 767 N N . LEU A 1 101 ? 3.540 3.221 23.123 1.00 52.44 101 LEU A N 1
ATOM 768 C CA . LEU A 1 101 ? 4.626 3.807 23.896 1.00 52.44 101 LEU A CA 1
ATOM 769 C C . LEU A 1 101 ? 4.034 4.238 25.225 1.00 52.44 101 LEU A C 1
ATOM 771 O O . LEU A 1 101 ? 3.183 5.136 25.265 1.00 52.44 101 LEU A O 1
ATOM 775 N N . SER A 1 102 ? 4.457 3.588 26.304 1.00 49.00 102 SER A N 1
ATOM 776 C CA . SER A 1 102 ? 4.137 4.096 27.630 1.00 49.00 102 SER A CA 1
ATOM 777 C C . SER A 1 102 ? 4.774 5.482 27.788 1.00 49.00 102 SER A C 1
ATOM 779 O O . SER A 1 102 ? 5.722 5.847 27.079 1.00 49.00 102 SER A O 1
ATOM 781 N N . LYS A 1 103 ? 4.242 6.307 28.692 1.00 52.75 103 LYS A N 1
ATOM 782 C CA . LYS A 1 103 ? 4.781 7.656 28.924 1.00 52.75 103 LYS A CA 1
ATOM 783 C C . LYS A 1 103 ? 6.285 7.590 29.249 1.00 52.75 103 LYS A C 1
ATOM 785 O O . LYS A 1 103 ? 7.040 8.445 28.797 1.00 52.75 103 LYS A O 1
ATOM 790 N N . GLU A 1 104 ? 6.724 6.500 29.887 1.00 54.66 104 GLU A N 1
ATOM 791 C CA . GLU A 1 104 ? 8.131 6.224 30.184 1.00 54.66 104 GLU A CA 1
ATOM 792 C C . GLU A 1 104 ? 9.001 5.953 28.941 1.00 54.66 104 GLU A C 1
ATOM 794 O O . GLU A 1 104 ? 10.173 6.327 28.933 1.00 54.66 104 GLU A O 1
ATOM 799 N N . GLU A 1 105 ? 8.482 5.325 27.882 1.00 57.09 105 GLU A N 1
ATOM 800 C CA . GLU A 1 105 ? 9.240 5.108 26.636 1.00 57.09 105 GLU A CA 1
ATOM 801 C C . GLU A 1 105 ? 9.358 6.395 25.815 1.00 57.09 105 GLU A C 1
ATOM 803 O O . GLU A 1 105 ? 10.413 6.669 25.240 1.00 57.09 105 GLU A O 1
ATOM 808 N N . ILE A 1 106 ? 8.314 7.233 25.830 1.00 56.59 106 ILE A N 1
ATOM 809 C CA . ILE A 1 106 ? 8.354 8.575 25.233 1.00 56.59 106 ILE A CA 1
ATOM 810 C C . ILE A 1 106 ? 9.398 9.435 25.956 1.00 56.59 106 ILE A C 1
ATOM 812 O O . ILE A 1 106 ? 10.228 10.062 25.296 1.00 56.59 106 ILE A O 1
ATOM 816 N N . ASP A 1 107 ? 9.401 9.432 27.289 1.00 60.62 107 ASP A N 1
ATOM 817 C CA . ASP A 1 107 ? 10.350 10.213 28.089 1.00 60.62 107 ASP A CA 1
ATOM 818 C C . ASP A 1 107 ? 11.787 9.699 27.940 1.00 60.62 107 ASP A C 1
ATOM 820 O O . ASP A 1 107 ? 12.718 10.502 27.847 1.00 60.62 107 ASP A O 1
ATOM 824 N N . ARG A 1 108 ? 11.987 8.381 27.808 1.00 64.44 108 ARG A N 1
ATOM 825 C CA . ARG A 1 108 ? 13.304 7.790 27.522 1.00 64.44 108 ARG A CA 1
ATOM 826 C C . ARG A 1 108 ? 13.820 8.187 26.141 1.00 64.44 108 ARG A C 1
ATOM 828 O O . ARG A 1 108 ? 14.963 8.623 26.028 1.00 64.44 108 ARG A O 1
ATOM 835 N N . MET A 1 109 ? 12.975 8.133 25.110 1.00 59.19 109 MET A N 1
ATOM 836 C CA . MET A 1 109 ? 13.335 8.585 23.760 1.00 59.19 109 MET A CA 1
ATOM 837 C C . MET A 1 109 ? 13.630 10.092 23.712 1.00 59.19 109 MET A C 1
ATOM 839 O O . MET A 1 109 ? 14.523 10.527 22.984 1.00 59.19 109 MET A O 1
ATOM 843 N N . VAL A 1 110 ? 12.916 10.905 24.497 1.00 60.09 110 VAL A N 1
ATOM 844 C CA . VAL A 1 110 ? 13.170 12.351 24.619 1.00 60.09 110 VAL A CA 1
ATOM 845 C C . VAL A 1 110 ? 14.461 12.628 25.399 1.00 60.09 110 VAL A C 1
ATOM 847 O O . VAL A 1 110 ? 15.217 13.524 25.016 1.00 60.09 110 VAL A O 1
ATOM 850 N N . ALA A 1 111 ? 14.761 11.856 26.444 1.00 62.31 111 ALA A N 1
ATOM 851 C CA . ALA A 1 111 ? 16.008 11.952 27.200 1.00 62.31 111 ALA A CA 1
ATOM 852 C C . ALA A 1 111 ? 17.227 11.551 26.350 1.00 62.31 111 ALA A C 1
ATOM 854 O O . ALA A 1 111 ? 18.227 12.274 26.331 1.00 62.31 111 ALA A O 1
ATOM 855 N N . GLU A 1 112 ? 17.127 10.468 25.576 1.00 56.03 112 GLU A N 1
ATOM 856 C CA . GLU A 1 112 ? 18.165 10.052 24.625 1.00 56.03 112 GLU A CA 1
ATOM 857 C C . GLU A 1 112 ? 18.371 11.099 23.522 1.00 56.03 112 GLU A C 1
ATOM 859 O O . GLU A 1 112 ? 19.510 11.491 23.250 1.00 56.03 112 GLU A O 1
ATOM 864 N N . ALA A 1 113 ? 17.284 11.646 22.961 1.00 50.59 113 ALA A N 1
ATOM 865 C CA . ALA A 1 113 ? 17.345 12.705 21.954 1.00 50.59 113 ALA A CA 1
ATOM 866 C C . ALA A 1 113 ? 17.940 14.018 22.498 1.00 50.59 113 ALA A C 1
ATOM 868 O O . ALA A 1 113 ? 18.663 14.716 21.782 1.00 50.59 113 ALA A O 1
ATOM 869 N N . ASN A 1 114 ? 17.692 14.362 23.765 1.00 47.22 114 ASN A N 1
ATOM 870 C CA . ASN A 1 114 ? 18.309 15.526 24.408 1.00 47.22 114 ASN A CA 1
ATOM 871 C C . ASN A 1 114 ? 19.806 15.319 24.679 1.00 47.22 114 ASN A C 1
ATOM 873 O O . ASN A 1 114 ? 20.573 16.280 24.584 1.00 47.22 114 ASN A O 1
ATOM 877 N N . ASN A 1 115 ? 20.248 14.082 24.919 1.00 50.69 115 ASN A N 1
ATOM 878 C CA . ASN A 1 115 ? 21.671 13.769 25.039 1.00 50.69 115 ASN A CA 1
ATOM 879 C C . ASN A 1 115 ? 22.395 13.859 23.676 1.00 50.69 115 ASN A C 1
ATOM 881 O O . ASN A 1 115 ? 23.556 14.260 23.609 1.00 50.69 115 ASN A O 1
ATOM 885 N N . THR A 1 116 ? 21.695 13.598 22.562 1.00 45.25 116 THR A N 1
ATOM 886 C CA . THR A 1 116 ? 22.256 13.764 21.204 1.00 45.25 116 THR A CA 1
ATOM 887 C C . THR A 1 116 ? 22.239 15.217 20.704 1.00 45.25 116 THR A C 1
ATOM 889 O O . THR A 1 116 ? 23.096 15.615 19.913 1.00 45.25 116 THR A O 1
ATOM 892 N N . ARG A 1 117 ? 21.318 16.060 21.195 1.00 37.03 117 ARG A N 1
ATOM 893 C CA . ARG A 1 117 ? 21.187 17.480 20.794 1.00 37.03 117 ARG A CA 1
ATOM 894 C C . ARG A 1 117 ? 22.314 18.399 21.265 1.00 37.03 117 ARG A C 1
ATOM 896 O O . ARG A 1 117 ? 22.407 19.525 20.784 1.00 37.03 117 ARG A O 1
ATOM 903 N N . ARG A 1 118 ? 23.221 17.934 22.130 1.00 41.28 118 ARG A N 1
ATOM 904 C CA . ARG A 1 118 ? 24.439 18.688 22.480 1.00 41.28 118 ARG A CA 1
ATOM 905 C C . ARG A 1 118 ? 25.457 18.791 21.333 1.00 41.28 118 ARG A C 1
ATOM 907 O O . ARG A 1 118 ? 26.436 19.513 21.487 1.00 41.28 118 ARG A O 1
ATOM 914 N N . LYS A 1 119 ? 25.234 18.123 20.190 1.00 40.28 119 LYS A N 1
ATOM 915 C CA . LYS A 1 119 ? 26.128 18.181 19.018 1.00 40.28 119 LYS A CA 1
ATOM 916 C C . LYS A 1 119 ? 25.569 18.859 17.766 1.00 40.28 119 LYS A C 1
ATOM 918 O O . LYS A 1 119 ? 26.275 18.885 16.763 1.00 40.28 119 LYS A O 1
ATOM 923 N N . THR A 1 120 ? 24.367 19.439 17.763 1.00 32.62 120 THR A N 1
ATOM 924 C CA . THR A 1 120 ? 23.934 20.188 16.566 1.00 32.62 120 THR A CA 1
ATOM 925 C C . THR A 1 120 ? 22.886 21.247 16.890 1.00 32.62 120 THR A C 1
ATOM 927 O O . THR A 1 120 ? 21.713 20.977 17.130 1.00 32.62 120 THR A O 1
ATOM 930 N N . THR A 1 121 ? 23.354 22.487 16.920 1.00 36.25 121 THR A N 1
ATOM 931 C CA . THR A 1 121 ? 22.607 23.732 17.075 1.00 36.25 121 THR A CA 1
ATOM 932 C C . THR A 1 121 ? 21.912 24.106 15.761 1.00 36.25 121 THR A C 1
ATOM 934 O O . THR A 1 121 ? 22.602 24.476 14.820 1.00 36.25 121 THR A O 1
ATOM 937 N N . HIS A 1 122 ? 20.575 24.098 15.702 1.00 38.19 122 HIS A N 1
ATOM 938 C CA . HIS A 1 122 ? 19.754 25.308 15.478 1.00 38.19 122 HIS A CA 1
ATOM 939 C C . HIS A 1 122 ? 18.240 25.022 15.463 1.00 38.19 122 HIS A C 1
ATOM 941 O O . HIS A 1 122 ? 17.769 23.971 15.042 1.00 38.19 122 HIS A O 1
ATOM 947 N N . LYS A 1 123 ? 17.512 25.999 16.014 1.00 39.47 123 LYS A N 1
ATOM 948 C CA . LYS A 1 123 ? 16.084 26.062 16.368 1.00 39.47 123 LYS A CA 1
ATOM 949 C C . LYS A 1 123 ? 15.138 26.112 15.159 1.00 39.47 123 LYS A C 1
ATOM 951 O O . LYS A 1 123 ? 15.495 26.701 14.147 1.00 39.47 123 LYS A O 1
ATOM 956 N N . GLY A 1 124 ? 13.873 25.714 15.362 1.00 30.38 124 GLY A N 1
ATOM 957 C CA . GLY A 1 124 ? 12.764 26.290 14.587 1.00 30.38 124 GLY A CA 1
ATOM 958 C C . GLY A 1 124 ? 11.406 25.577 14.637 1.00 30.38 124 GLY A C 1
ATOM 959 O O . GLY A 1 124 ? 11.098 24.819 13.736 1.00 30.38 124 GLY A O 1
ATOM 960 N N . ASN A 1 125 ? 10.585 25.948 15.625 1.00 29.50 125 ASN A N 1
ATOM 961 C CA . ASN A 1 125 ? 9.109 26.006 15.643 1.00 29.50 125 ASN A CA 1
ATOM 962 C C . ASN A 1 125 ? 8.201 24.753 15.678 1.00 29.50 125 ASN A C 1
ATOM 964 O O . ASN A 1 125 ? 8.381 23.743 15.012 1.00 29.50 125 ASN A O 1
ATOM 968 N N . ALA A 1 126 ? 7.179 24.899 16.528 1.00 41.75 126 ALA A N 1
ATOM 969 C CA . ALA A 1 126 ? 6.162 23.945 16.948 1.00 41.75 126 ALA A CA 1
ATOM 970 C C . ALA A 1 126 ? 5.035 23.743 15.920 1.00 41.75 126 ALA A C 1
ATOM 972 O O . ALA A 1 126 ? 4.635 24.715 15.290 1.00 41.75 126 ALA A O 1
ATOM 973 N N . SER A 1 127 ? 4.476 22.522 15.835 1.00 31.86 127 SER A N 1
ATOM 974 C CA . SER A 1 127 ? 3.058 22.221 15.529 1.00 31.86 127 SER A CA 1
ATOM 975 C C . SER A 1 127 ? 2.822 20.707 15.313 1.00 31.86 127 SER A C 1
ATOM 977 O O . SER A 1 127 ? 3.559 20.069 14.571 1.00 31.86 127 SER A O 1
ATOM 979 N N . LEU A 1 128 ? 1.788 20.177 15.989 1.00 32.12 128 LEU A N 1
ATOM 980 C CA . LEU A 1 128 ? 0.940 18.999 15.695 1.00 32.12 128 LEU A CA 1
ATOM 981 C C . LEU A 1 128 ? 1.588 17.663 15.272 1.00 32.12 128 LEU A C 1
ATOM 983 O O . LEU A 1 128 ? 2.079 17.496 14.166 1.00 32.12 128 LEU A O 1
ATOM 987 N N . ARG A 1 129 ? 1.454 16.652 16.144 1.00 32.97 129 ARG A N 1
ATOM 988 C CA . ARG A 1 129 ? 1.835 15.255 15.891 1.00 32.97 129 ARG A CA 1
ATOM 989 C C . ARG A 1 129 ? 0.896 14.597 14.876 1.00 32.97 129 ARG A C 1
ATOM 991 O O . ARG A 1 129 ? -0.271 14.377 15.174 1.00 32.97 129 ARG A O 1
ATOM 998 N N . ALA A 1 130 ?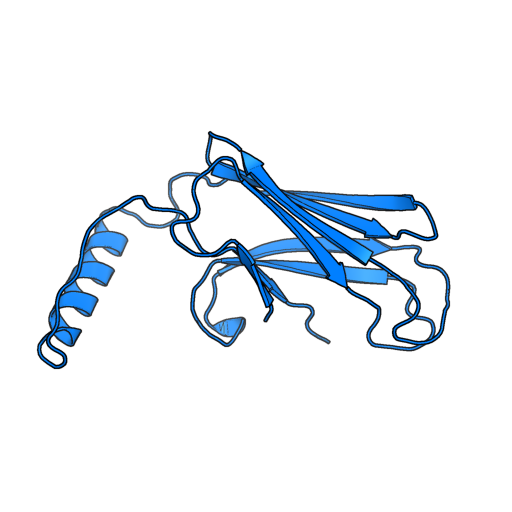 1.449 14.169 13.754 1.00 34.12 130 ALA A N 1
ATOM 999 C CA . ALA A 1 130 ? 0.895 13.097 12.926 1.00 34.12 130 ALA A CA 1
ATOM 1000 C C . ALA A 1 130 ? 2.062 12.203 12.500 1.00 34.12 130 ALA A C 1
ATOM 1002 O O . ALA A 1 130 ? 3.181 12.696 12.463 1.00 34.12 130 ALA A O 1
ATOM 1003 N N . ILE A 1 131 ? 1.899 10.902 12.296 1.00 43.44 131 ILE A N 1
ATOM 1004 C CA . ILE A 1 131 ? 3.039 9.969 12.323 1.00 43.44 131 ILE A CA 1
ATOM 1005 C C . ILE A 1 131 ? 3.228 9.327 10.957 1.00 43.44 131 ILE A C 1
ATOM 1007 O O . ILE A 1 131 ? 2.315 8.685 10.493 1.00 43.44 131 ILE A O 1
ATOM 1011 N N . ASN A 1 132 ? 4.411 9.468 10.350 1.00 29.52 132 ASN A N 1
ATOM 1012 C CA . ASN A 1 132 ? 4.784 8.920 9.037 1.00 29.52 132 ASN A CA 1
ATOM 1013 C C . ASN A 1 132 ? 4.275 7.487 8.770 1.00 29.52 132 ASN A C 1
ATOM 1015 O O . ASN A 1 132 ? 4.693 6.546 9.449 1.00 29.52 132 ASN A O 1
ATOM 1019 N N . TRP A 1 133 ? 3.492 7.319 7.701 1.00 36.31 133 TRP A N 1
ATOM 1020 C CA . TRP A 1 133 ? 2.954 6.037 7.244 1.00 36.31 133 TRP A CA 1
ATOM 1021 C C . TRP A 1 133 ? 3.638 5.660 5.934 1.00 36.31 133 TRP A C 1
ATOM 1023 O O . TRP A 1 133 ? 3.591 6.392 4.936 1.00 36.31 133 TRP A O 1
ATOM 1033 N N . ARG A 1 134 ? 4.323 4.522 5.942 1.00 36.59 134 ARG A N 1
ATOM 1034 C CA . ARG A 1 134 ? 5.132 4.047 4.825 1.00 36.59 134 ARG A CA 1
ATOM 1035 C C . ARG A 1 134 ? 4.704 2.638 4.430 1.00 36.59 134 ARG A C 1
ATOM 1037 O O . ARG A 1 134 ? 4.321 1.842 5.277 1.00 36.59 134 ARG A O 1
ATOM 1044 N N . THR A 1 135 ? 4.794 2.315 3.147 1.00 31.95 135 THR A N 1
ATOM 1045 C CA . THR A 1 135 ? 4.594 0.940 2.662 1.00 31.95 135 THR A CA 1
ATOM 1046 C C . THR A 1 135 ? 5.938 0.371 2.242 1.00 31.95 135 THR A C 1
ATOM 1048 O O . THR A 1 135 ? 6.736 1.063 1.590 1.00 31.95 135 THR A O 1
ATOM 1051 N N . THR A 1 136 ? 6.164 -0.912 2.505 1.00 34.47 136 THR A N 1
ATOM 1052 C CA . THR A 1 136 ? 7.092 -1.681 1.673 1.00 34.47 136 THR A CA 1
ATOM 1053 C C . THR A 1 136 ? 6.436 -2.861 1.021 1.00 34.47 136 THR A C 1
ATOM 1055 O O . THR A 1 136 ? 5.895 -3.738 1.676 1.00 34.47 136 THR A O 1
ATOM 1058 N N . HIS A 1 137 ? 6.641 -2.917 -0.284 1.00 33.31 137 HIS A N 1
ATOM 1059 C CA . HIS A 1 137 ? 6.721 -4.162 -1.013 1.00 33.31 137 HIS A CA 1
ATOM 1060 C C . HIS A 1 137 ? 8.121 -4.726 -0.740 1.00 33.31 137 HIS A C 1
ATOM 1062 O O . HIS A 1 137 ? 9.117 -4.018 -0.910 1.00 33.31 137 HIS A O 1
ATOM 1068 N N . THR A 1 138 ? 8.215 -5.939 -0.201 1.00 31.98 138 THR A N 1
ATOM 1069 C CA . THR A 1 138 ? 9.487 -6.657 -0.052 1.00 31.98 138 THR A CA 1
ATOM 1070 C C . THR A 1 138 ? 9.321 -8.041 -0.669 1.00 31.98 138 THR A C 1
ATOM 1072 O O . THR A 1 138 ? 8.530 -8.817 -0.147 1.00 31.98 138 THR A O 1
ATOM 1075 N N . VAL A 1 139 ? 10.071 -8.216 -1.772 1.00 38.94 139 VAL A N 1
ATOM 1076 C CA . VAL A 1 139 ? 10.406 -9.388 -2.618 1.00 38.94 139 VAL A CA 1
ATOM 1077 C C . VAL A 1 139 ? 9.310 -10.375 -2.995 1.00 38.94 139 VAL A C 1
ATOM 1079 O O . VAL A 1 139 ? 8.927 -11.204 -2.149 1.00 38.94 139 VAL A O 1
#

Foldseek 3Di:
DAWFADWQPDPQDKGKDKDWAPAAQDFKFKKWKWFDDDPDRVPTHTQDIDMFGGRGGGGTPPWIKMWMWGQHPQRWIKIKIATPPPRGMDIDIGDPPVPPADPVNVVVVVVVVVVVCVPDDDDDDDDGGDTTMDIDGDD

Organism: Stichopus japonicus (NCBI:txid307972)

pLDDT: mean 74.3, std 21.74, range [29.5, 95.56]

Secondary structure (DSSP, 8-state):
-EEEE-TTPPSSEEEEEEE--SSTT--EEEEEEEE-S-SSGGGSEEEEEEEEE------TT-S-EEEEEEE-TT-PEEEEEEETTT--EEEEEE---TTSS-HHHHHHHHHHHHHHGGG-------------EEEE---